Protein AF-A0A0L6VIG3-F1 (afdb_monomer)

Structure (mmCIF, N/CA/C/O backbone):
data_AF-A0A0L6VIG3-F1
#
_entry.id   AF-A0A0L6VIG3-F1
#
loop_
_atom_site.group_PDB
_atom_site.id
_atom_site.type_symbol
_atom_site.label_atom_id
_atom_site.label_alt_id
_atom_site.label_comp_id
_atom_site.label_asym_id
_atom_site.label_entity_id
_atom_site.label_seq_id
_atom_site.pdbx_PDB_ins_code
_atom_site.Cartn_x
_atom_site.Cartn_y
_atom_site.Cartn_z
_atom_site.occupancy
_atom_site.B_iso_or_equiv
_atom_site.auth_seq_id
_atom_site.auth_comp_id
_atom_site.auth_asym_id
_atom_site.auth_atom_id
_atom_site.pdbx_PDB_model_num
ATOM 1 N N . THR A 1 1 ? -32.583 4.023 42.516 1.00 41.62 1 THR A N 1
ATOM 2 C CA . THR A 1 1 ? -32.542 3.011 41.441 1.00 41.62 1 THR A CA 1
ATOM 3 C C . THR A 1 1 ? -31.813 3.624 40.261 1.00 41.62 1 THR A C 1
ATOM 5 O O . THR A 1 1 ? -32.355 4.536 39.656 1.00 41.62 1 THR A O 1
ATOM 8 N N . GLN A 1 2 ? -30.546 3.264 40.026 1.00 42.72 2 GLN A N 1
ATOM 9 C CA . GLN A 1 2 ? -29.786 3.780 38.877 1.00 42.72 2 GLN A CA 1
ATOM 10 C C . GLN A 1 2 ? -30.283 3.094 37.600 1.00 42.72 2 GLN A C 1
ATOM 12 O O . GLN A 1 2 ? -30.395 1.870 37.568 1.00 42.72 2 GLN A O 1
ATOM 17 N N . LEU A 1 3 ? -30.613 3.881 36.572 1.00 44.81 3 LEU A N 1
ATOM 18 C CA . LEU A 1 3 ? -30.935 3.361 35.244 1.00 44.81 3 LEU A CA 1
ATOM 19 C C . LEU A 1 3 ? -29.669 2.734 34.630 1.00 44.81 3 LEU A C 1
ATOM 21 O O . LEU A 1 3 ? -28.605 3.353 34.718 1.00 44.81 3 LEU A O 1
ATOM 25 N N . PRO A 1 4 ? -29.751 1.570 33.964 1.00 50.94 4 PRO A N 1
ATOM 26 C CA . PRO A 1 4 ? -28.624 1.060 33.205 1.00 50.94 4 PRO A CA 1
ATOM 27 C C . PRO A 1 4 ? -28.376 1.989 32.013 1.00 50.94 4 PRO A C 1
ATOM 29 O O . PRO A 1 4 ? -29.272 2.235 31.205 1.00 50.94 4 PRO A O 1
ATOM 32 N N . HIS A 1 5 ? -27.160 2.526 31.905 1.00 51.94 5 HIS A N 1
ATOM 33 C CA . HIS A 1 5 ? -26.710 3.229 30.708 1.00 51.94 5 HIS A CA 1
ATOM 34 C C . HIS A 1 5 ? -26.719 2.253 29.527 1.00 51.94 5 HIS A C 1
ATOM 36 O O . HIS A 1 5 ? -25.846 1.396 29.404 1.00 51.94 5 HIS A O 1
ATOM 42 N N . GLY A 1 6 ? -27.734 2.370 28.672 1.00 53.53 6 GLY A N 1
ATOM 43 C CA . GLY A 1 6 ? -27.828 1.628 27.422 1.00 53.53 6 GLY A CA 1
ATOM 44 C C . GLY A 1 6 ? -26.769 2.110 26.438 1.00 53.53 6 GLY A C 1
ATOM 45 O O . GLY A 1 6 ? -27.012 3.027 25.662 1.00 53.53 6 GLY A O 1
ATOM 46 N N . ALA A 1 7 ? -25.590 1.495 26.461 1.00 50.41 7 ALA A N 1
ATOM 47 C CA . ALA A 1 7 ? -24.583 1.667 25.423 1.00 50.41 7 ALA A CA 1
ATOM 48 C C . ALA A 1 7 ? -24.861 0.681 24.277 1.00 50.41 7 ALA A C 1
ATOM 50 O O . ALA A 1 7 ? -24.169 -0.319 24.125 1.00 50.41 7 ALA A O 1
ATOM 51 N N . ASN A 1 8 ? -25.891 0.951 23.473 1.00 55.91 8 ASN A N 1
ATOM 52 C CA . ASN A 1 8 ? -26.050 0.299 22.171 1.00 55.91 8 ASN A CA 1
ATOM 53 C C . ASN A 1 8 ? -25.380 1.170 21.105 1.0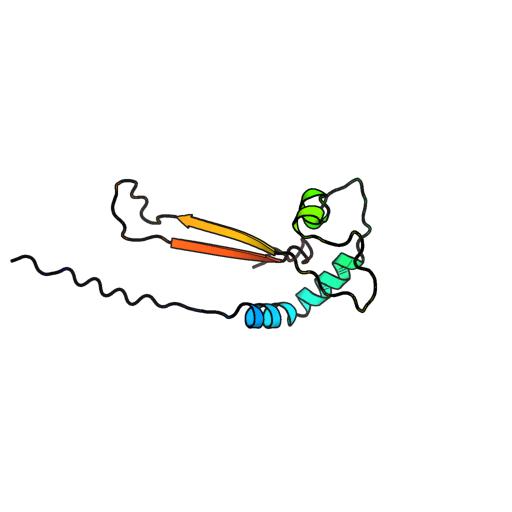0 55.91 8 ASN A C 1
ATOM 55 O O . ASN A 1 8 ? -26.043 1.868 20.342 1.00 55.91 8 ASN A O 1
ATOM 59 N N . SER A 1 9 ? -24.047 1.161 21.066 1.00 59.75 9 SER A N 1
ATOM 60 C CA . SER A 1 9 ? -23.323 1.665 19.900 1.00 59.75 9 SER A CA 1
ATOM 61 C C . SER A 1 9 ? -23.291 0.555 18.853 1.00 59.75 9 SER A C 1
ATOM 63 O O . SER A 1 9 ? -22.466 -0.355 18.933 1.00 59.75 9 SER A O 1
ATOM 65 N N . SER A 1 10 ? -24.200 0.601 17.881 1.00 62.50 10 SER A N 1
ATOM 66 C CA . SER A 1 10 ? -24.091 -0.218 16.676 1.00 62.50 10 SER A CA 1
ATOM 67 C C . SER A 1 10 ? -22.843 0.223 15.905 1.00 62.50 10 SER A C 1
ATOM 69 O O . SER A 1 10 ? -22.859 1.246 15.220 1.00 62.50 10 SER A O 1
ATOM 71 N N . SER A 1 11 ? -21.735 -0.497 16.059 1.00 62.84 11 SER A N 1
ATOM 72 C CA . SER A 1 11 ? -20.535 -0.269 15.256 1.00 62.84 11 SER A CA 1
ATOM 73 C C . SER A 1 11 ? -20.799 -0.737 13.825 1.00 62.84 11 SER A C 1
ATOM 75 O O . SER A 1 11 ? -21.097 -1.907 13.597 1.00 62.84 11 SER A O 1
ATOM 77 N N . ILE A 1 12 ? -20.709 0.180 12.861 1.00 69.56 12 ILE A N 1
ATOM 78 C CA . ILE A 1 12 ? -20.748 -0.149 11.434 1.00 69.56 12 ILE A CA 1
ATOM 79 C C . ILE A 1 12 ? -19.329 -0.539 11.034 1.00 69.56 12 ILE A C 1
ATOM 81 O O . ILE A 1 12 ? -18.419 0.287 11.086 1.00 69.56 12 ILE A O 1
ATOM 85 N N . PHE A 1 13 ? -19.139 -1.798 10.651 1.00 68.00 13 PHE A N 1
ATOM 86 C CA . PHE A 1 13 ? -17.882 -2.268 10.086 1.00 68.00 13 PHE A CA 1
ATOM 87 C C . PHE A 1 13 ? -17.997 -2.254 8.567 1.00 68.00 13 PHE A C 1
ATOM 89 O O . PHE A 1 13 ? -18.897 -2.871 8.001 1.00 68.00 13 PHE A O 1
ATOM 96 N N . PHE A 1 14 ? -17.086 -1.544 7.910 1.00 76.94 14 PHE A N 1
ATOM 97 C CA . PHE A 1 14 ? -16.888 -1.663 6.473 1.00 76.94 14 PHE A CA 1
ATOM 98 C C . PHE A 1 14 ? -15.727 -2.625 6.240 1.00 76.94 14 PHE A C 1
ATOM 100 O O . PHE A 1 14 ? -14.618 -2.382 6.716 1.00 76.94 14 PHE A O 1
ATOM 107 N N . GLN A 1 15 ? -15.991 -3.724 5.540 1.00 82.88 15 GLN A N 1
ATOM 108 C CA . GLN A 1 15 ? -14.969 -4.683 5.142 1.00 82.88 15 GLN A CA 1
ATOM 109 C C . GLN A 1 15 ? -14.763 -4.577 3.636 1.00 82.88 15 GLN A C 1
ATOM 111 O O . GLN A 1 15 ? -15.719 -4.597 2.863 1.00 82.88 15 GLN A O 1
ATOM 116 N N . GLN A 1 16 ? -13.503 -4.481 3.231 1.00 85.88 16 GLN A N 1
ATOM 117 C CA . GLN A 1 16 ? -13.096 -4.568 1.841 1.00 85.88 16 GLN A CA 1
ATOM 118 C C . GLN A 1 16 ? -12.094 -5.707 1.717 1.00 85.88 16 GLN A C 1
ATOM 120 O O . GLN A 1 16 ? -11.079 -5.721 2.411 1.00 85.88 16 GLN A O 1
ATOM 125 N N . GLU A 1 17 ? -12.389 -6.659 0.836 1.00 92.31 17 GLU A N 1
ATOM 126 C CA . GLU A 1 17 ? -11.459 -7.741 0.537 1.00 92.31 17 GLU A CA 1
ATOM 127 C C . GLU A 1 17 ? -10.201 -7.185 -0.121 1.00 92.31 17 GLU A C 1
ATOM 129 O O . GLU A 1 17 ? -10.269 -6.414 -1.083 1.00 92.31 17 GLU A O 1
ATOM 134 N N . PHE A 1 18 ? -9.044 -7.599 0.393 1.00 89.75 18 PHE A N 1
ATOM 135 C CA . PHE A 1 18 ? -7.757 -7.079 -0.055 1.00 89.75 18 PHE A CA 1
ATOM 136 C C . PHE A 1 18 ? -7.526 -7.323 -1.552 1.00 89.75 18 PHE A C 1
ATOM 138 O O . PHE A 1 18 ? -7.076 -6.423 -2.251 1.00 89.75 18 PHE A O 1
ATOM 145 N N . ASN A 1 19 ? -7.900 -8.499 -2.066 1.00 92.94 19 ASN A N 1
ATOM 146 C CA . ASN A 1 19 ? -7.737 -8.823 -3.486 1.00 92.94 19 ASN A CA 1
ATOM 147 C C . ASN A 1 19 ? -8.598 -7.923 -4.381 1.00 92.94 19 ASN A C 1
ATOM 149 O O . ASN A 1 19 ? -8.087 -7.370 -5.347 1.00 92.94 19 ASN A O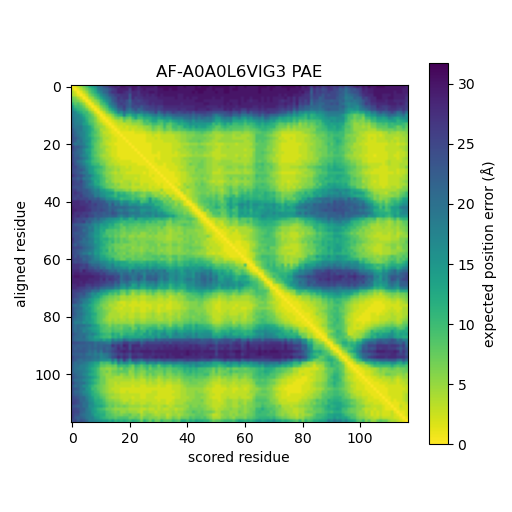 1
ATOM 153 N N . ASN A 1 20 ? -9.860 -7.686 -4.009 1.00 94.25 20 ASN A N 1
ATOM 154 C CA . ASN A 1 20 ? -10.743 -6.781 -4.752 1.00 94.25 20 ASN A CA 1
ATOM 155 C C . ASN A 1 20 ? -10.201 -5.344 -4.737 1.00 94.25 20 ASN A C 1
ATOM 157 O O . ASN A 1 20 ? -10.289 -4.628 -5.734 1.00 94.25 20 ASN A O 1
ATOM 161 N N . TRP A 1 21 ? -9.625 -4.914 -3.608 1.00 92.69 21 TRP A N 1
ATOM 162 C CA . TRP A 1 21 ? -8.960 -3.616 -3.515 1.00 92.69 21 TRP A CA 1
ATOM 163 C C . TRP A 1 21 ? -7.722 -3.539 -4.415 1.00 92.69 21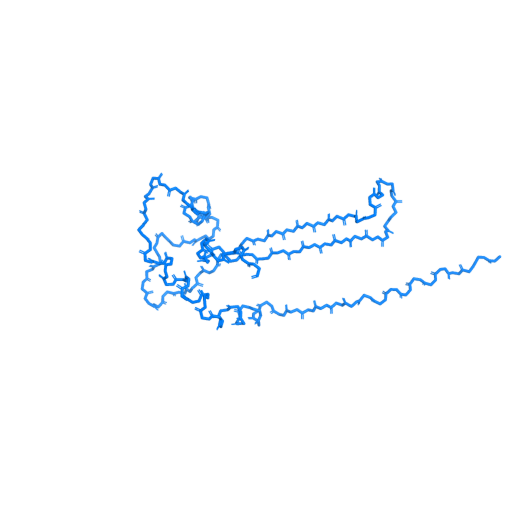 TRP A C 1
ATOM 165 O O . TRP A 1 21 ? -7.548 -2.539 -5.107 1.00 92.69 21 TRP A O 1
ATOM 175 N N . ILE A 1 22 ? -6.892 -4.588 -4.451 1.00 92.81 22 ILE A N 1
ATOM 176 C CA . ILE A 1 22 ? -5.720 -4.664 -5.334 1.00 92.81 22 ILE A CA 1
ATOM 177 C C . ILE A 1 22 ? -6.135 -4.631 -6.806 1.00 92.81 22 ILE A C 1
ATOM 179 O O . ILE A 1 22 ? -5.540 -3.879 -7.571 1.00 92.81 22 ILE A O 1
ATOM 183 N N . GLU A 1 23 ? -7.150 -5.393 -7.211 1.00 93.25 23 GLU A N 1
ATOM 184 C CA . GLU A 1 23 ? -7.653 -5.393 -8.592 1.00 93.25 23 GLU A CA 1
ATOM 185 C C . GLU A 1 23 ? -8.123 -4.001 -9.016 1.00 93.25 23 GLU A C 1
ATOM 187 O O . GLU A 1 23 ? -7.704 -3.483 -10.052 1.00 93.25 23 GLU A O 1
ATOM 192 N N . TRP A 1 24 ? -8.928 -3.351 -8.172 1.00 93.56 24 TRP A N 1
ATOM 193 C CA . TRP A 1 24 ? -9.350 -1.972 -8.392 1.00 93.56 24 TRP A CA 1
ATOM 194 C C . TRP A 1 24 ? -8.152 -1.015 -8.468 1.00 93.56 24 TRP A C 1
ATOM 196 O O . TRP A 1 24 ? -8.063 -0.214 -9.396 1.00 93.56 24 TRP A O 1
ATOM 206 N N . PHE A 1 25 ? -7.195 -1.127 -7.546 1.00 91.31 25 PHE A N 1
ATOM 207 C CA . PHE A 1 25 ? -5.996 -0.290 -7.513 1.00 91.31 25 PHE A CA 1
ATOM 208 C C . PHE A 1 25 ? -5.125 -0.457 -8.771 1.00 91.31 25 PHE A C 1
ATOM 210 O O . PHE A 1 25 ? -4.617 0.526 -9.311 1.00 91.31 25 PHE A O 1
ATOM 217 N N . LEU A 1 26 ? -4.964 -1.683 -9.263 1.00 91.06 26 LEU A N 1
ATOM 218 C CA . LEU A 1 26 ? -4.188 -1.971 -10.470 1.00 91.06 26 LEU A CA 1
ATOM 219 C C . LEU A 1 26 ? -4.929 -1.593 -11.757 1.00 91.06 26 LEU A C 1
ATOM 221 O O . LEU A 1 26 ? -4.283 -1.367 -12.773 1.00 91.06 26 LEU A O 1
ATOM 225 N N . SER A 1 27 ? -6.258 -1.458 -11.713 1.00 92.44 27 SER A N 1
ATOM 226 C CA . SER A 1 27 ? -7.061 -1.042 -12.871 1.00 92.44 27 SER A CA 1
ATOM 227 C C . SER A 1 27 ? -6.869 0.427 -13.277 1.00 92.44 27 SER A C 1
ATOM 229 O O . SER A 1 27 ? -7.331 0.841 -14.341 1.00 92.44 27 SER A O 1
ATOM 231 N N . PHE A 1 28 ? -6.196 1.241 -12.455 1.00 91.38 28 PHE A N 1
ATOM 232 C CA . PHE A 1 28 ? -5.981 2.651 -12.763 1.00 91.38 28 PHE A CA 1
ATOM 233 C C . PHE A 1 28 ? -4.873 2.846 -13.810 1.00 91.38 28 PHE A C 1
ATOM 235 O O . PHE A 1 28 ? -3.714 2.540 -13.521 1.00 91.38 28 PHE A O 1
ATOM 242 N N . PRO A 1 29 ? -5.146 3.518 -14.950 1.00 90.62 29 PRO A N 1
ATOM 243 C CA . PRO A 1 29 ? -4.132 3.758 -15.987 1.00 90.62 29 PRO A CA 1
ATOM 244 C C . PRO A 1 29 ? -2.887 4.493 -15.474 1.00 90.62 29 PRO A C 1
ATOM 246 O O . PRO A 1 29 ? -1.768 4.282 -15.928 1.00 90.62 29 PRO A O 1
ATOM 249 N N . LYS A 1 30 ? -3.072 5.366 -14.478 1.00 89.44 30 LYS A N 1
ATOM 250 C CA . LYS A 1 30 ? -1.984 6.115 -13.841 1.00 89.44 30 LYS A CA 1
ATOM 251 C C . LYS A 1 30 ? -1.056 5.223 -13.008 1.00 89.44 30 LYS A C 1
ATOM 253 O O . LYS A 1 30 ? 0.120 5.547 -12.870 1.00 89.44 30 LYS A O 1
ATOM 258 N N . VAL A 1 31 ? -1.583 4.145 -12.428 1.00 89.44 31 VAL A N 1
ATOM 259 C CA . VAL A 1 31 ? -0.801 3.168 -11.659 1.00 89.44 31 VAL A CA 1
ATOM 260 C C . VAL A 1 31 ? 0.065 2.350 -12.609 1.00 89.44 31 VAL A C 1
ATOM 262 O O . VAL A 1 31 ? 1.271 2.269 -12.400 1.00 89.44 31 VAL A O 1
ATOM 265 N N . GLU A 1 32 ? -0.519 1.856 -13.699 1.00 86.38 32 GLU A N 1
ATOM 266 C CA . GLU A 1 32 ? 0.205 1.133 -14.748 1.00 86.38 32 GLU A CA 1
ATOM 267 C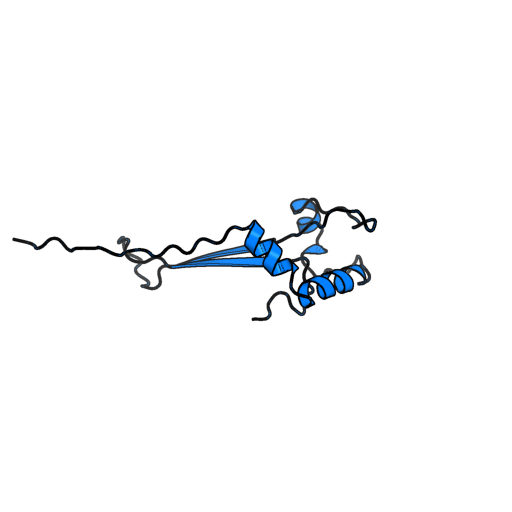 C . GLU A 1 32 ? 1.319 1.990 -15.371 1.00 86.38 32 GLU A C 1
ATOM 269 O O . GLU A 1 32 ? 2.489 1.609 -15.330 1.00 86.38 32 GLU A O 1
ATOM 274 N N . ALA A 1 33 ? 0.993 3.206 -15.827 1.00 87.06 33 ALA A N 1
ATOM 275 C CA . ALA A 1 33 ? 1.974 4.131 -16.401 1.00 87.06 33 ALA A CA 1
ATOM 276 C C . ALA A 1 33 ? 3.130 4.441 -15.434 1.00 87.06 33 ALA A C 1
ATOM 278 O O . ALA A 1 33 ? 4.278 4.609 -15.845 1.00 87.06 33 ALA A O 1
ATOM 279 N N . SER A 1 34 ? 2.839 4.488 -14.133 1.00 85.94 34 SER A N 1
ATOM 280 C CA . SER A 1 34 ? 3.853 4.713 -13.113 1.00 85.94 34 SER A CA 1
ATOM 281 C C . SER A 1 34 ? 4.820 3.541 -12.946 1.00 85.94 34 SER A C 1
ATOM 283 O O . SER A 1 34 ? 5.957 3.778 -12.530 1.00 85.94 34 SER A O 1
ATOM 285 N N . PHE A 1 35 ? 4.383 2.305 -13.185 1.00 82.81 35 PHE A N 1
ATOM 286 C CA . PHE A 1 35 ? 5.265 1.142 -13.122 1.00 82.81 35 PHE A CA 1
ATOM 287 C C . PHE A 1 35 ? 6.203 1.105 -14.327 1.00 82.81 35 PHE A C 1
ATOM 289 O O . PHE A 1 35 ? 7.403 0.885 -14.151 1.00 82.81 35 PHE A O 1
ATOM 296 N N . GLU A 1 36 ? 5.688 1.430 -15.512 1.00 80.31 36 GLU A N 1
ATOM 297 C CA . GLU A 1 36 ? 6.488 1.548 -16.733 1.00 80.31 36 GLU A CA 1
ATOM 298 C C . GLU A 1 36 ? 7.562 2.639 -16.598 1.00 80.31 36 GLU A C 1
ATOM 300 O O . GLU A 1 36 ? 8.747 2.380 -16.815 1.00 80.31 36 GLU A O 1
ATOM 305 N N . GLU A 1 37 ? 7.188 3.836 -16.132 1.00 77.00 37 GLU A N 1
ATOM 306 C CA . GLU A 1 37 ? 8.131 4.945 -15.918 1.00 77.00 37 GLU A CA 1
ATOM 307 C C . GLU A 1 37 ? 9.208 4.605 -14.872 1.00 77.00 37 GLU A C 1
ATOM 309 O O . GLU A 1 37 ? 10.392 4.889 -15.071 1.00 77.00 37 GLU A O 1
ATOM 314 N N . GLY A 1 38 ? 8.820 3.954 -13.770 1.00 70.19 38 GLY A N 1
ATOM 315 C CA . GLY A 1 38 ? 9.754 3.521 -12.728 1.00 70.19 38 GLY A CA 1
ATOM 316 C C . GLY A 1 38 ? 10.753 2.464 -13.210 1.00 70.19 38 GLY A C 1
ATOM 317 O O . GLY A 1 38 ? 11.893 2.448 -12.744 1.00 70.19 38 GLY A O 1
ATOM 318 N N . SER A 1 39 ? 10.359 1.613 -14.163 1.00 66.56 39 SER A N 1
ATOM 319 C CA . SER A 1 39 ? 11.243 0.604 -14.763 1.00 66.56 39 SER A CA 1
ATOM 320 C C . SER A 1 39 ? 12.317 1.215 -15.676 1.00 66.56 39 SER A C 1
ATOM 322 O O . SER A 1 39 ? 13.420 0.675 -15.788 1.00 66.56 39 SER A O 1
ATOM 324 N N . ALA A 1 40 ? 12.018 2.366 -16.287 1.00 64.19 40 ALA A N 1
ATOM 325 C CA . ALA A 1 40 ? 12.892 3.054 -17.233 1.00 64.19 40 ALA A CA 1
ATOM 326 C C . ALA A 1 40 ? 13.945 3.960 -16.563 1.00 64.19 40 ALA A C 1
ATOM 328 O O . ALA A 1 40 ? 14.868 4.432 -17.232 1.00 64.19 40 ALA A O 1
ATOM 329 N N . GLN A 1 41 ? 13.832 4.228 -15.256 1.00 63.41 41 GLN A N 1
ATOM 330 C CA . GLN A 1 41 ? 14.742 5.140 -14.561 1.00 63.41 41 GLN A CA 1
ATOM 331 C C . GLN A 1 41 ? 16.144 4.526 -14.366 1.00 63.41 41 GLN A C 1
ATOM 333 O O . GLN A 1 41 ? 16.269 3.426 -13.817 1.00 63.41 41 GLN A O 1
ATOM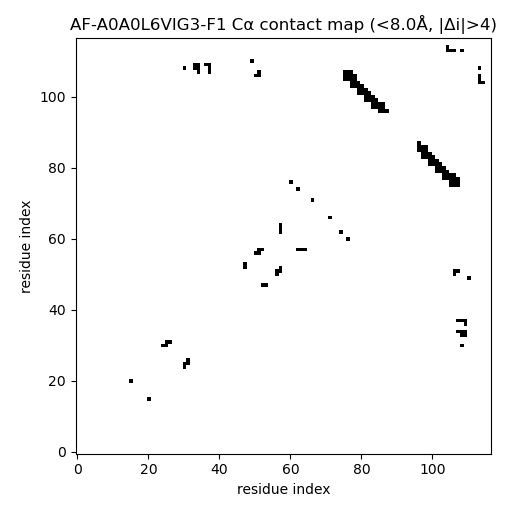 338 N N . PRO A 1 42 ? 17.228 5.235 -14.753 1.00 60.62 42 PRO A N 1
ATOM 339 C CA . PRO A 1 42 ? 18.588 4.755 -14.548 1.00 60.62 42 PRO A CA 1
ATOM 340 C C . PRO A 1 42 ? 18.879 4.568 -13.060 1.00 60.62 42 PRO A C 1
ATOM 342 O O . PRO A 1 42 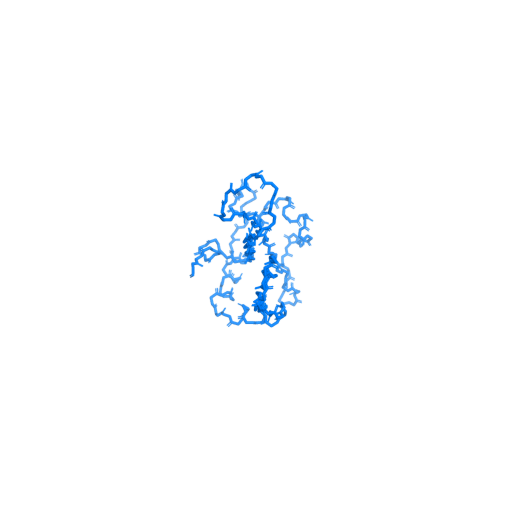? 18.770 5.501 -12.261 1.00 60.62 42 PRO A O 1
ATOM 345 N N . LEU A 1 43 ? 19.295 3.360 -12.680 1.00 63.22 43 LEU A N 1
ATOM 346 C CA . LEU A 1 43 ? 19.720 3.077 -11.317 1.00 63.22 43 LEU A CA 1
ATOM 347 C C . LEU A 1 43 ? 21.107 3.701 -11.098 1.00 63.22 43 LEU A C 1
ATOM 349 O O . LEU A 1 43 ? 22.119 3.068 -11.389 1.00 63.22 43 LEU A O 1
ATOM 353 N N . HIS A 1 44 ? 21.173 4.939 -10.605 1.00 65.06 44 HIS A N 1
ATOM 354 C CA . HIS A 1 44 ? 22.434 5.496 -10.113 1.00 65.06 44 HIS A CA 1
ATOM 355 C C . HIS A 1 44 ? 22.754 4.855 -8.753 1.00 65.06 44 HIS A C 1
ATOM 357 O O . HIS A 1 44 ? 22.022 5.093 -7.790 1.00 65.06 44 HIS A O 1
ATOM 363 N N . PRO A 1 45 ? 23.805 4.021 -8.648 1.00 64.56 45 PRO A N 1
ATOM 364 C CA . PRO A 1 45 ? 24.067 3.235 -7.441 1.00 64.56 45 PRO A CA 1
ATOM 365 C C . PRO A 1 45 ? 24.418 4.100 -6.223 1.00 64.56 45 PRO A C 1
ATOM 367 O O . PRO A 1 45 ? 24.193 3.665 -5.095 1.00 64.56 45 PRO A O 1
ATOM 370 N N . ASP A 1 46 ? 24.898 5.323 -6.451 1.00 70.69 46 ASP A N 1
ATOM 371 C CA . ASP A 1 46 ? 25.418 6.203 -5.402 1.00 70.69 46 ASP A CA 1
ATOM 372 C C . ASP A 1 46 ? 24.366 7.168 -4.830 1.00 70.69 46 ASP A C 1
ATOM 374 O O . ASP A 1 46 ? 24.611 7.811 -3.810 1.00 70.69 46 ASP A O 1
ATOM 378 N N . ILE A 1 47 ? 23.178 7.269 -5.447 1.00 71.69 47 ILE A N 1
ATOM 379 C CA . ILE A 1 47 ? 22.119 8.192 -5.014 1.00 71.69 47 ILE A CA 1
ATOM 380 C C . ILE A 1 47 ? 20.839 7.412 -4.705 1.00 71.69 47 ILE A C 1
ATOM 382 O O . ILE A 1 47 ? 20.126 6.932 -5.588 1.00 71.69 47 ILE A O 1
ATOM 386 N N . ILE A 1 48 ? 20.507 7.326 -3.417 1.00 72.81 48 ILE A N 1
ATOM 387 C CA . ILE A 1 48 ? 19.247 6.738 -2.954 1.00 72.81 48 ILE A CA 1
ATOM 388 C C . ILE A 1 48 ? 18.167 7.822 -2.986 1.00 72.81 48 ILE A C 1
ATOM 390 O O . ILE A 1 48 ? 18.069 8.643 -2.082 1.00 72.81 48 ILE A O 1
ATOM 394 N N . THR A 1 49 ? 17.336 7.807 -4.024 1.00 75.56 49 THR A N 1
ATOM 395 C CA . THR A 1 49 ? 16.197 8.731 -4.176 1.00 75.56 49 THR A CA 1
ATOM 396 C C . THR A 1 49 ? 14.869 8.148 -3.690 1.00 75.56 49 THR A C 1
ATOM 398 O O . THR A 1 49 ? 13.913 8.883 -3.472 1.00 75.56 49 THR A O 1
ATOM 401 N N . ASN A 1 50 ? 14.789 6.827 -3.506 1.00 77.69 50 ASN A N 1
ATOM 402 C CA . ASN A 1 50 ? 13.572 6.111 -3.128 1.00 77.69 50 ASN A CA 1
ATOM 403 C C . ASN A 1 50 ? 13.905 5.004 -2.117 1.00 77.69 50 ASN A C 1
ATOM 405 O O . ASN A 1 50 ? 14.941 4.346 -2.231 1.00 77.69 50 ASN A O 1
ATOM 409 N N . TYR A 1 51 ? 13.001 4.742 -1.168 1.00 80.81 51 TYR A N 1
ATOM 410 C CA . TYR A 1 51 ? 13.125 3.647 -0.200 1.00 80.81 51 TYR A CA 1
ATOM 411 C C . TYR A 1 51 ? 13.416 2.304 -0.878 1.00 80.81 51 TYR A C 1
ATOM 413 O O . TYR A 1 51 ? 14.294 1.574 -0.419 1.00 80.81 51 TYR A O 1
ATOM 421 N N . LEU A 1 52 ? 12.773 2.022 -2.020 1.00 79.00 52 LEU A N 1
ATOM 422 C CA . LEU A 1 52 ? 13.004 0.797 -2.796 1.00 79.00 52 LEU A CA 1
ATOM 423 C C . LEU A 1 52 ? 14.442 0.642 -3.309 1.00 79.00 52 LEU A C 1
ATOM 425 O O . LEU A 1 52 ? 14.874 -0.476 -3.583 1.00 79.00 52 LEU A O 1
ATOM 429 N N . HIS A 1 53 ? 15.209 1.728 -3.438 1.00 77.94 53 HIS A N 1
ATOM 430 C CA . HIS A 1 53 ? 16.608 1.647 -3.865 1.00 77.94 53 HIS A CA 1
ATOM 431 C C . HIS A 1 53 ? 17.523 1.205 -2.722 1.00 77.94 53 HIS A C 1
ATOM 433 O O . HIS A 1 53 ? 18.582 0.626 -2.990 1.00 77.94 53 HIS A O 1
ATOM 439 N N . SER A 1 54 ? 17.101 1.422 -1.470 1.00 79.81 54 SER A N 1
ATOM 440 C CA . SER A 1 54 ? 17.885 1.078 -0.289 1.00 79.81 54 SER A CA 1
ATOM 441 C C . SER A 1 54 ? 18.123 -0.430 -0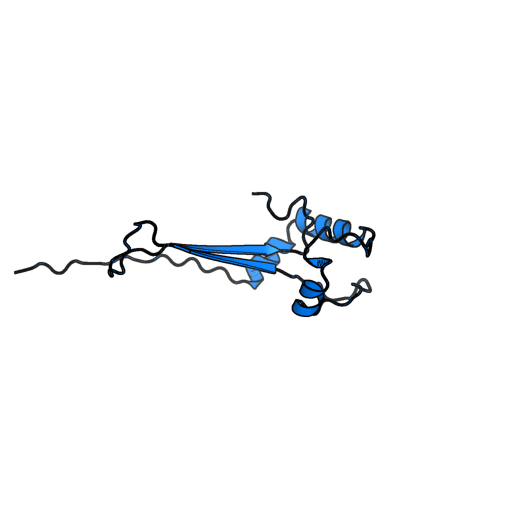.187 1.00 79.81 54 SER A C 1
ATOM 443 O O . SER A 1 54 ? 17.258 -1.261 -0.480 1.00 79.81 54 SER A O 1
ATOM 445 N N . HIS A 1 55 ? 19.319 -0.793 0.273 1.00 78.50 55 HIS A N 1
ATOM 446 C CA . HIS A 1 55 ? 19.686 -2.192 0.474 1.00 78.50 55 HIS A CA 1
ATOM 447 C C . HIS A 1 55 ? 18.780 -2.879 1.510 1.00 78.50 55 HIS A C 1
ATOM 449 O O . HIS A 1 55 ? 18.409 -4.040 1.343 1.00 78.50 55 HIS A O 1
ATOM 455 N N . ALA A 1 56 ? 18.383 -2.149 2.558 1.00 82.56 56 ALA A N 1
ATOM 456 C CA . ALA A 1 56 ? 17.486 -2.651 3.591 1.00 82.56 56 ALA A CA 1
ATOM 457 C C . ALA A 1 56 ? 16.113 -3.030 3.017 1.00 82.56 56 ALA A C 1
ATOM 459 O O . ALA A 1 56 ? 15.668 -4.157 3.224 1.00 82.56 56 ALA A O 1
ATOM 460 N N . CYS A 1 57 ? 15.475 -2.148 2.237 1.00 78.62 57 CYS A N 1
ATOM 461 C CA . CYS A 1 57 ? 14.170 -2.447 1.643 1.00 78.62 57 CYS A CA 1
ATOM 462 C C . CYS A 1 57 ? 14.235 -3.610 0.653 1.00 78.62 57 CYS A C 1
ATOM 464 O O . CYS A 1 57 ? 13.368 -4.476 0.700 1.00 78.62 57 CYS A O 1
ATOM 466 N N . LYS A 1 58 ? 15.273 -3.686 -0.192 1.00 78.00 58 LYS A N 1
ATOM 467 C CA . LYS A 1 58 ? 15.452 -4.821 -1.118 1.00 78.00 58 LYS A CA 1
ATOM 468 C C . LYS A 1 58 ? 15.563 -6.151 -0.374 1.00 78.00 58 LYS A C 1
ATOM 470 O O . LYS A 1 58 ? 14.948 -7.130 -0.785 1.00 78.00 58 LYS A O 1
ATOM 475 N N . LYS A 1 59 ? 16.302 -6.167 0.741 1.00 82.62 59 LYS A N 1
ATOM 476 C CA . LYS A 1 59 ? 16.453 -7.351 1.593 1.00 82.62 59 LYS A CA 1
ATOM 477 C C . LYS A 1 59 ? 15.139 -7.739 2.279 1.00 82.62 59 LYS A C 1
ATOM 479 O O . LYS A 1 59 ? 14.801 -8.914 2.279 1.00 82.62 59 LYS A O 1
ATOM 484 N N . ILE A 1 60 ? 14.412 -6.772 2.846 1.00 80.06 60 ILE A N 1
ATOM 485 C CA . ILE A 1 60 ? 13.137 -7.012 3.547 1.00 80.06 60 ILE A CA 1
ATOM 486 C C . ILE A 1 60 ? 12.061 -7.503 2.577 1.00 80.06 60 ILE A C 1
ATOM 488 O O . ILE A 1 60 ? 11.350 -8.453 2.879 1.00 80.06 60 ILE A O 1
ATOM 492 N N . ALA A 1 61 ? 11.957 -6.875 1.407 1.00 75.44 61 ALA A N 1
ATOM 493 C CA . ALA A 1 61 ? 10.932 -7.193 0.422 1.00 75.44 61 ALA A CA 1
ATOM 494 C C . ALA A 1 61 ? 11.267 -8.424 -0.440 1.00 75.44 61 ALA A C 1
ATOM 496 O O . ALA A 1 61 ? 10.485 -8.774 -1.317 1.00 75.44 61 ALA A O 1
ATOM 497 N N . GLY A 1 62 ? 12.439 -9.047 -0.249 1.00 72.25 62 GLY A N 1
ATOM 498 C CA . GLY A 1 62 ? 12.895 -10.161 -1.085 1.00 72.25 62 GLY A CA 1
ATOM 499 C C . GLY A 1 62 ? 12.979 -9.807 -2.573 1.00 72.25 62 GLY A C 1
ATOM 500 O O . GLY A 1 62 ? 12.887 -10.692 -3.421 1.00 72.25 62 GLY A O 1
ATOM 501 N N . LEU A 1 63 ? 13.114 -8.516 -2.905 1.00 69.19 63 LEU A N 1
ATOM 502 C CA . LEU A 1 63 ? 13.041 -8.061 -4.288 1.00 69.19 63 LEU A CA 1
ATOM 503 C C . LEU A 1 63 ? 14.277 -8.539 -5.060 1.00 69.19 63 LEU A C 1
ATOM 505 O O . LEU A 1 63 ? 15.409 -8.298 -4.617 1.00 69.19 63 LEU A O 1
ATOM 509 N N . PRO A 1 64 ? 14.098 -9.165 -6.237 1.00 62.31 64 PRO A N 1
ATOM 510 C CA . PRO A 1 64 ? 15.224 -9.541 -7.071 1.00 62.31 64 PRO A CA 1
ATOM 511 C C . PRO A 1 64 ? 15.996 -8.286 -7.495 1.00 62.31 64 PRO A C 1
ATOM 513 O O . PRO A 1 64 ? 15.428 -7.222 -7.743 1.00 62.31 64 PRO A O 1
ATOM 516 N N . ARG A 1 65 ? 17.325 -8.407 -7.604 1.00 55.19 65 ARG A N 1
ATOM 517 C CA . ARG A 1 65 ? 18.227 -7.287 -7.944 1.00 55.19 65 ARG A CA 1
ATOM 518 C C . ARG A 1 65 ? 17.939 -6.682 -9.331 1.00 55.19 65 ARG A C 1
ATOM 520 O O . ARG A 1 65 ? 18.407 -5.584 -9.616 1.00 55.19 65 ARG A O 1
ATOM 527 N N . ARG A 1 66 ? 17.177 -7.397 -10.167 1.00 56.38 66 ARG A N 1
ATOM 528 C CA . ARG A 1 66 ? 16.590 -6.963 -11.439 1.00 56.38 66 ARG A CA 1
ATOM 529 C C . ARG A 1 66 ? 15.177 -7.540 -11.552 1.00 56.38 66 ARG A C 1
ATOM 531 O O . ARG A 1 66 ? 15.018 -8.748 -11.391 1.00 56.38 66 ARG A O 1
ATOM 538 N N . GLN A 1 67 ? 14.182 -6.715 -11.879 1.00 55.31 67 GLN A N 1
ATOM 539 C CA . GLN A 1 67 ? 12.981 -7.218 -12.551 1.00 55.31 67 GLN A CA 1
ATOM 540 C C . GLN A 1 67 ? 13.422 -7.622 -13.959 1.00 55.31 67 GLN A C 1
ATOM 542 O O . GLN A 1 67 ? 13.877 -6.788 -14.737 1.00 55.31 67 GLN A O 1
ATOM 547 N N . GLY A 1 68 ? 13.444 -8.924 -14.227 1.00 54.16 68 GLY A N 1
ATOM 548 C CA . GLY A 1 68 ? 13.944 -9.481 -15.476 1.00 54.16 68 GLY A CA 1
ATOM 549 C C . GLY A 1 68 ? 12.848 -10.240 -16.209 1.00 54.16 68 GLY A C 1
ATOM 550 O O . GLY A 1 68 ? 12.320 -11.209 -15.674 1.00 54.16 68 GLY A O 1
ATOM 551 N N . SER A 1 69 ? 12.610 -9.841 -17.459 1.00 54.41 69 SER A N 1
ATOM 552 C CA . SER A 1 69 ? 11.673 -10.409 -18.443 1.00 54.41 69 SER A CA 1
ATOM 553 C C . SER A 1 69 ? 10.191 -10.060 -18.262 1.00 54.41 69 SER A C 1
ATOM 555 O O . SER A 1 69 ? 9.685 -9.975 -17.147 1.00 54.41 69 SER A O 1
ATOM 557 N N . ASN A 1 70 ? 9.495 -9.950 -19.399 1.00 58.84 70 ASN A N 1
ATOM 558 C CA . ASN A 1 70 ? 8.064 -9.641 -19.525 1.00 58.84 70 ASN A CA 1
ATOM 559 C C . ASN A 1 70 ? 7.130 -10.665 -18.842 1.00 58.84 70 ASN A C 1
ATOM 561 O O . ASN A 1 70 ? 5.933 -10.425 -18.761 1.00 58.84 70 ASN A O 1
ATOM 565 N N . ASN A 1 71 ? 7.666 -11.787 -18.346 1.00 63.62 71 ASN A N 1
ATOM 566 C CA . ASN A 1 71 ? 6.905 -12.858 -17.696 1.00 63.62 71 ASN A CA 1
ATOM 567 C C . ASN A 1 71 ? 7.206 -12.982 -16.192 1.00 63.62 71 ASN A C 1
ATOM 569 O O . ASN A 1 71 ? 6.779 -13.947 -15.556 1.00 63.62 71 ASN A O 1
ATOM 573 N N . ALA A 1 72 ? 7.978 -12.059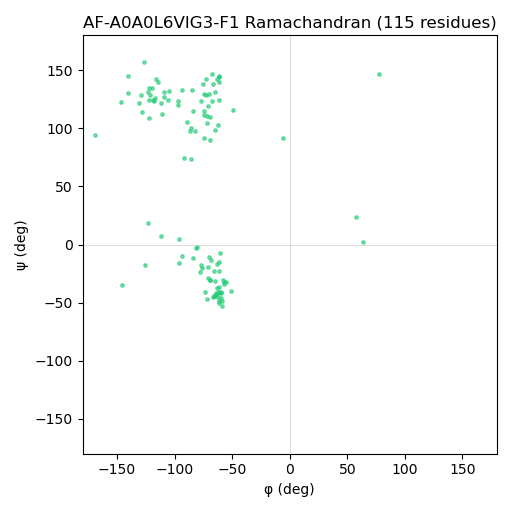 -15.610 1.00 67.62 72 ALA A N 1
ATOM 574 C CA . ALA A 1 72 ? 8.222 -12.074 -14.173 1.00 67.62 72 ALA A CA 1
ATOM 575 C C . ALA A 1 72 ? 6.967 -11.634 -13.397 1.00 67.62 72 ALA A C 1
ATOM 577 O O . ALA A 1 72 ? 6.277 -10.707 -13.824 1.00 67.62 72 ALA A O 1
ATOM 578 N N . PRO A 1 73 ? 6.681 -12.247 -12.235 1.00 73.75 73 PRO A N 1
ATOM 579 C CA . PRO A 1 73 ? 5.577 -11.811 -11.391 1.00 73.75 73 PRO A CA 1
ATOM 580 C C . PRO A 1 73 ? 5.792 -10.367 -10.913 1.00 73.75 73 PRO A C 1
ATOM 582 O O . PRO A 1 73 ? 6.904 -9.975 -10.534 1.00 73.75 73 PRO A O 1
ATOM 585 N N . LEU A 1 74 ? 4.712 -9.582 -10.899 1.00 79.12 74 LEU A N 1
ATOM 586 C CA . LEU A 1 74 ? 4.720 -8.220 -10.374 1.00 79.12 74 LEU A CA 1
ATOM 587 C C . LEU A 1 74 ? 4.834 -8.253 -8.844 1.00 79.12 74 LEU A C 1
ATOM 589 O O . LEU A 1 74 ? 3.875 -8.539 -8.133 1.00 79.12 74 LEU A O 1
ATOM 593 N N . ASN A 1 75 ? 6.024 -7.943 -8.333 1.00 82.69 75 ASN A N 1
ATOM 594 C CA . ASN A 1 75 ? 6.282 -7.877 -6.895 1.00 82.69 75 ASN A CA 1
ATOM 595 C C . ASN A 1 75 ? 5.937 -6.484 -6.351 1.00 82.69 75 ASN A C 1
ATOM 597 O O . ASN A 1 75 ? 6.738 -5.547 -6.458 1.00 82.69 75 ASN A O 1
ATOM 601 N N . LEU A 1 76 ? 4.742 -6.354 -5.773 1.00 86.81 76 LEU A N 1
ATOM 602 C CA . LEU A 1 76 ? 4.288 -5.130 -5.118 1.00 86.81 76 LEU A CA 1
ATOM 603 C C . LEU A 1 76 ? 4.779 -5.067 -3.668 1.00 86.81 76 LEU A C 1
ATOM 605 O O . LEU A 1 76 ? 4.641 -6.013 -2.897 1.00 86.81 76 LEU A O 1
ATOM 609 N N . VAL A 1 77 ? 5.319 -3.917 -3.290 1.00 87.69 77 VAL A N 1
ATOM 610 C CA . VAL A 1 77 ? 5.790 -3.593 -1.948 1.00 87.69 77 VAL A CA 1
ATOM 611 C C . VAL A 1 77 ? 4.960 -2.437 -1.426 1.00 87.69 77 VAL A C 1
ATOM 613 O O . VAL A 1 77 ? 4.889 -1.374 -2.044 1.00 87.69 77 VAL A O 1
ATOM 616 N N . PHE A 1 78 ? 4.366 -2.628 -0.255 1.00 90.00 78 PHE A N 1
ATOM 617 C CA . PHE A 1 78 ? 3.579 -1.604 0.413 1.00 90.00 78 PHE A CA 1
ATOM 618 C C . PHE A 1 78 ? 4.224 -1.205 1.737 1.00 90.00 78 PHE A C 1
ATOM 620 O O . PHE A 1 78 ? 4.741 -2.051 2.466 1.00 90.00 78 PHE A O 1
ATOM 627 N N . SER A 1 79 ? 4.165 0.084 2.067 1.00 89.69 79 SER A N 1
ATOM 628 C CA . SER A 1 79 ? 4.351 0.543 3.442 1.00 89.69 79 SER A CA 1
ATOM 629 C C . SER A 1 79 ? 2.992 0.669 4.114 1.00 89.69 79 SER A C 1
ATOM 631 O O . SER A 1 79 ? 2.081 1.274 3.545 1.00 89.69 79 SER A O 1
ATOM 633 N N . MET A 1 80 ? 2.879 0.136 5.327 1.00 91.38 80 MET A N 1
ATOM 634 C CA . MET A 1 80 ? 1.693 0.266 6.163 1.00 91.38 80 MET A CA 1
ATOM 635 C C . MET A 1 80 ? 1.979 1.249 7.295 1.00 91.38 80 MET A C 1
ATOM 637 O O . MET A 1 80 ? 2.936 1.073 8.050 1.00 91.38 80 MET A O 1
ATOM 641 N N . PHE A 1 81 ? 1.152 2.279 7.402 1.00 90.25 81 PHE A N 1
ATOM 642 C CA . PHE A 1 81 ? 1.133 3.211 8.520 1.00 90.25 81 PHE A CA 1
ATOM 643 C C . PHE A 1 81 ? -0.084 2.903 9.388 1.00 90.25 81 PHE A C 1
ATOM 645 O O . PHE A 1 81 ? -1.183 2.747 8.861 1.00 90.25 81 PHE A O 1
ATOM 652 N N . VAL A 1 82 ? 0.118 2.812 10.701 1.00 90.69 82 VAL A N 1
ATOM 653 C CA . VAL A 1 82 ? -0.942 2.573 11.684 1.00 90.69 82 VAL A CA 1
ATOM 654 C C . VAL A 1 82 ? -0.785 3.606 12.788 1.00 90.69 82 VAL A C 1
ATOM 656 O O . VAL A 1 82 ? 0.266 3.660 13.426 1.00 90.69 82 VAL A O 1
ATOM 659 N N . ASP A 1 83 ? -1.825 4.399 13.014 1.00 87.00 83 ASP A N 1
ATOM 660 C CA . ASP A 1 83 ? -1.900 5.339 14.129 1.00 87.00 83 ASP A CA 1
ATOM 661 C C . ASP A 1 83 ? -3.214 5.135 14.873 1.00 87.00 83 ASP A C 1
ATOM 663 O O . ASP A 1 83 ? -4.287 5.102 14.274 1.00 87.00 83 ASP A O 1
ATOM 667 N N . CYS A 1 84 ? -3.119 4.974 16.185 1.00 84.19 84 CYS A N 1
ATOM 668 C CA . CYS A 1 84 ? -4.254 4.802 17.071 1.00 84.19 84 CYS A CA 1
ATOM 669 C C . CYS A 1 84 ? -4.119 5.821 18.191 1.00 84.19 84 CYS A C 1
ATOM 671 O O . CYS A 1 84 ? -3.223 5.710 19.031 1.00 84.19 84 CYS A O 1
ATOM 673 N N . PHE A 1 85 ? -5.039 6.779 18.249 1.00 78.44 85 PHE A N 1
ATOM 674 C CA . PHE A 1 85 ? -5.044 7.796 19.290 1.00 78.44 85 PHE A CA 1
ATOM 675 C C . PHE A 1 85 ? -6.399 7.872 19.993 1.00 78.44 85 PHE A C 1
ATOM 677 O O . PHE A 1 85 ? -7.444 7.462 19.481 1.00 78.44 85 PHE A O 1
ATOM 684 N N . ASN A 1 86 ? -6.377 8.384 21.222 1.00 77.56 86 ASN A N 1
ATOM 685 C CA . ASN A 1 86 ? -7.587 8.726 21.954 1.00 77.56 86 ASN A CA 1
ATOM 686 C C . ASN A 1 86 ? -7.951 10.179 21.606 1.00 77.56 86 ASN A C 1
ATOM 688 O O . ASN A 1 86 ? -7.286 11.087 22.116 1.00 77.56 86 ASN A O 1
ATOM 692 N N . PRO A 1 87 ? -8.977 10.430 20.771 1.00 70.19 87 PRO A N 1
ATOM 693 C CA . PRO A 1 87 ? -9.332 11.788 20.358 1.00 70.19 87 PRO A CA 1
ATOM 694 C C . PRO A 1 87 ? -9.783 12.671 21.530 1.00 70.19 87 PRO A C 1
ATOM 696 O O . PRO A 1 87 ? -9.792 13.891 21.404 1.00 70.19 87 PRO A O 1
ATOM 699 N N . LEU A 1 88 ? -10.134 12.076 22.677 1.00 72.62 88 LEU A N 1
ATOM 700 C CA . LEU A 1 88 ? -10.616 12.787 23.861 1.00 72.62 88 LEU A CA 1
ATOM 701 C C . LEU A 1 88 ? -9.516 13.068 24.896 1.00 72.62 88 LEU A C 1
ATOM 703 O O . LEU A 1 88 ? -9.819 13.563 25.977 1.00 72.62 88 LEU A O 1
ATOM 707 N N . GLY A 1 89 ? -8.248 12.742 24.612 1.00 62.97 89 GLY A N 1
ATOM 708 C CA . GLY A 1 89 ? -7.093 13.175 25.416 1.00 62.97 89 GLY A CA 1
ATOM 709 C C . GLY A 1 89 ? -7.022 12.665 26.866 1.00 62.97 89 GLY A C 1
ATOM 710 O O . GLY A 1 89 ? -6.082 13.010 27.585 1.00 62.97 89 GLY A O 1
ATOM 711 N N . ASN A 1 90 ? -7.965 11.833 27.319 1.00 58.69 90 ASN A N 1
ATOM 712 C CA . ASN A 1 90 ? -8.004 11.369 28.704 1.00 58.69 90 ASN A CA 1
ATOM 713 C C . ASN A 1 90 ? -6.879 10.360 28.986 1.00 58.69 90 ASN A C 1
ATOM 715 O O . ASN A 1 90 ? -6.902 9.221 28.520 1.00 58.69 90 ASN A O 1
ATOM 719 N N . LYS A 1 91 ? -5.901 10.798 29.792 1.00 59.78 91 LYS A N 1
ATOM 720 C CA . LYS A 1 91 ? -4.784 9.992 30.323 1.00 59.78 91 LYS A CA 1
ATOM 721 C C . LYS A 1 91 ? -5.151 9.144 31.551 1.00 59.78 91 LYS A C 1
ATOM 723 O O . LYS A 1 91 ? -4.304 8.403 32.040 1.00 59.78 91 LYS A O 1
ATOM 728 N N . LEU A 1 92 ? -6.381 9.233 32.060 1.00 55.34 92 LEU A N 1
ATOM 729 C CA . LEU A 1 92 ? -6.822 8.487 33.240 1.00 55.34 92 LEU A CA 1
ATOM 730 C C . LEU A 1 92 ? -7.852 7.427 32.842 1.00 55.34 92 LEU A C 1
ATOM 732 O O . LEU A 1 92 ? -8.943 7.744 32.382 1.00 55.34 92 LEU A O 1
ATOM 736 N N . ALA A 1 93 ? -7.417 6.173 32.980 1.00 53.09 93 ALA A N 1
ATOM 737 C CA . ALA A 1 93 ? -8.141 4.907 32.885 1.00 53.09 93 ALA A CA 1
ATOM 738 C C . ALA A 1 93 ? -9.671 5.006 32.708 1.00 53.09 93 ALA A C 1
ATOM 740 O O . ALA A 1 93 ? -10.434 4.993 33.668 1.00 53.09 93 ALA A O 1
ATOM 741 N N . GLY A 1 94 ? -10.117 5.017 31.454 1.00 52.59 94 GLY A N 1
ATOM 742 C CA . GLY A 1 94 ? -11.522 4.863 31.099 1.00 52.59 94 GLY A CA 1
ATOM 743 C C . GLY A 1 94 ? -11.656 4.664 29.598 1.00 52.59 94 GLY A C 1
ATOM 744 O O . GLY A 1 94 ? -11.674 5.630 28.843 1.00 52.59 94 GLY A O 1
ATOM 745 N N . LYS A 1 95 ? -11.697 3.402 29.150 1.00 60.50 95 LYS A N 1
ATOM 746 C CA . LYS A 1 95 ? -12.079 3.039 27.777 1.00 60.50 95 LYS A CA 1
ATOM 747 C C . LYS A 1 95 ? -13.386 3.754 27.439 1.00 60.50 95 LYS A C 1
ATOM 749 O O . LYS A 1 95 ? -14.405 3.425 28.038 1.00 60.50 95 LYS A O 1
ATOM 754 N N . GLN A 1 96 ? -13.388 4.657 26.463 1.00 64.25 96 GLN A N 1
ATOM 755 C CA . GLN A 1 96 ? -14.663 5.030 25.853 1.00 64.25 96 GLN A CA 1
ATOM 756 C C . GLN A 1 96 ? -14.577 5.351 24.365 1.00 64.25 96 GLN A C 1
ATOM 758 O O . GLN A 1 96 ? -15.488 4.968 23.643 1.00 64.25 96 GLN A O 1
ATOM 763 N N . VAL A 1 97 ? -13.485 5.944 23.866 1.00 65.50 97 VAL A N 1
ATOM 764 C CA . VAL A 1 97 ? -13.323 6.198 22.425 1.00 65.50 97 VAL A CA 1
ATOM 765 C C . VAL A 1 97 ? -11.852 6.075 22.025 1.00 65.50 97 VAL A C 1
ATOM 767 O O . VAL A 1 97 ? -10.998 6.777 22.558 1.00 65.50 97 VAL A O 1
ATOM 770 N N . SER A 1 98 ? -11.552 5.187 21.081 1.00 71.12 98 SER A N 1
ATOM 771 C CA . SER A 1 98 ? -10.260 5.115 20.389 1.00 71.12 98 SER A CA 1
ATOM 772 C C . SER A 1 98 ? -10.511 5.240 18.895 1.00 71.12 98 SER A C 1
ATOM 774 O O . SER A 1 98 ? -11.375 4.534 18.373 1.00 71.12 98 SER A O 1
ATOM 776 N N . LEU A 1 99 ? -9.761 6.107 18.219 1.00 80.50 99 LEU A N 1
ATOM 777 C CA . LEU A 1 99 ? -9.784 6.219 16.767 1.00 80.50 99 LEU A CA 1
ATOM 778 C C . LEU A 1 99 ? -8.471 5.6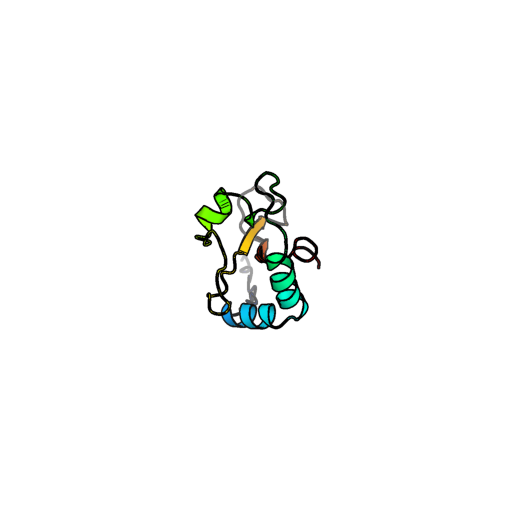66 16.219 1.00 80.50 99 LEU A C 1
ATOM 780 O O . LEU A 1 99 ? -7.395 6.059 16.666 1.00 80.50 99 LEU A O 1
ATOM 784 N N . GLY A 1 100 ? -8.580 4.737 15.276 1.00 83.38 100 GLY A N 1
ATOM 785 C CA . GLY A 1 100 ? -7.450 4.187 14.544 1.00 83.38 100 GLY A CA 1
ATOM 786 C C . GLY A 1 100 ? -7.536 4.571 13.076 1.00 83.38 100 GLY A C 1
ATOM 787 O O . GLY A 1 100 ? -8.619 4.537 12.492 1.00 83.38 100 GLY A O 1
ATOM 788 N N . PHE A 1 101 ? -6.401 4.909 12.482 1.00 84.81 101 PHE A N 1
ATOM 789 C CA . PHE A 1 101 ? -6.243 5.071 11.049 1.00 84.81 101 PHE A CA 1
ATOM 790 C C . PHE A 1 101 ? -5.143 4.138 10.553 1.00 84.81 101 PHE A C 1
ATOM 792 O O . PHE A 1 101 ? -4.069 4.035 11.148 1.00 84.81 101 PHE A O 1
ATOM 799 N N . MET A 1 102 ? -5.424 3.461 9.444 1.00 89.19 102 MET A N 1
ATOM 800 C CA . MET A 1 102 ? -4.451 2.655 8.723 1.00 89.19 102 MET A CA 1
ATOM 801 C C . MET A 1 102 ? -4.343 3.189 7.299 1.00 89.19 102 MET A C 1
ATOM 803 O O . MET A 1 102 ? -5.357 3.336 6.620 1.00 89.19 102 MET A O 1
ATOM 807 N N . ALA A 1 103 ? -3.120 3.455 6.847 1.00 89.00 103 ALA A N 1
ATOM 808 C CA . ALA A 1 103 ? -2.832 3.818 5.465 1.00 89.00 103 ALA A CA 1
ATOM 809 C C . ALA A 1 103 ? -1.892 2.801 4.835 1.00 89.00 103 ALA A C 1
ATOM 811 O O . ALA A 1 103 ? -0.866 2.434 5.410 1.00 89.00 103 ALA A O 1
ATOM 812 N N . LEU A 1 104 ? -2.233 2.392 3.617 1.00 90.94 104 LEU A N 1
ATOM 813 C CA . LEU A 1 104 ? -1.414 1.524 2.793 1.00 90.94 104 LEU A CA 1
ATOM 814 C C . LEU A 1 104 ? -0.909 2.320 1.588 1.00 90.94 104 LEU A C 1
ATOM 816 O O . LEU A 1 104 ? -1.697 2.846 0.806 1.00 90.94 104 LEU A O 1
ATOM 820 N N . THR A 1 105 ? 0.409 2.410 1.431 1.00 91.06 105 THR A N 1
ATOM 821 C CA . THR A 1 105 ? 1.037 3.126 0.315 1.00 91.06 105 THR A CA 1
ATOM 822 C C . THR A 1 105 ? 1.847 2.159 -0.532 1.00 91.06 105 THR A C 1
ATOM 824 O O . THR A 1 105 ? 2.767 1.513 -0.031 1.00 91.06 105 THR A O 1
ATOM 827 N N . CYS A 1 106 ? 1.547 2.083 -1.830 1.00 91.19 106 CYS A N 1
ATOM 828 C CA . CYS A 1 106 ? 2.327 1.284 -2.772 1.00 91.19 106 CYS A CA 1
ATOM 829 C C . CYS A 1 106 ? 3.664 1.975 -3.079 1.00 91.19 106 CYS A C 1
ATOM 831 O O . CYS A 1 106 ? 3.704 3.057 -3.671 1.00 91.19 106 CYS A O 1
ATOM 833 N N . LEU A 1 107 ? 4.775 1.354 -2.682 1.00 88.06 107 LEU A N 1
ATOM 834 C CA . LEU A 1 107 ? 6.118 1.901 -2.877 1.00 88.06 107 LEU A CA 1
ATOM 835 C C . LEU A 1 107 ? 6.621 1.735 -4.315 1.00 88.06 107 LEU A C 1
ATOM 837 O O . LEU A 1 107 ? 7.554 2.432 -4.707 1.00 88.06 107 LEU A O 1
ATOM 841 N N . ASN A 1 108 ? 6.007 0.852 -5.104 1.00 87.31 108 ASN A N 1
ATOM 842 C CA . ASN A 1 108 ? 6.319 0.683 -6.525 1.00 87.31 108 ASN A CA 1
ATOM 843 C C . ASN A 1 108 ? 5.847 1.870 -7.368 1.00 87.31 108 ASN A C 1
ATOM 845 O O . ASN A 1 108 ? 6.356 2.067 -8.466 1.00 87.31 108 ASN A O 1
ATOM 849 N N . LEU A 1 109 ? 4.911 2.676 -6.858 1.00 88.56 109 LEU A N 1
ATOM 850 C CA . LEU A 1 109 ? 4.511 3.905 -7.527 1.00 88.56 109 LEU A CA 1
ATOM 851 C C . LEU A 1 109 ? 5.649 4.924 -7.516 1.00 88.56 109 LEU A C 1
ATOM 853 O O . LEU A 1 109 ? 6.403 5.061 -6.541 1.00 88.56 109 LEU A O 1
ATOM 857 N N . HIS A 1 110 ? 5.700 5.704 -8.584 1.00 85.31 110 HIS A N 1
ATOM 858 C CA . HIS A 1 110 ? 6.601 6.818 -8.752 1.00 85.31 110 HIS A CA 1
ATOM 859 C C . HIS A 1 110 ? 6.331 7.872 -7.671 1.00 85.31 110 HIS A C 1
ATOM 861 O O . HIS A 1 110 ? 5.190 8.118 -7.258 1.00 85.31 110 HIS A O 1
ATOM 867 N N . LEU A 1 111 ? 7.403 8.512 -7.198 1.00 82.94 111 LEU A N 1
ATOM 868 C CA . LEU A 1 111 ? 7.345 9.454 -6.076 1.00 82.94 111 LEU A CA 1
ATOM 869 C C . LEU A 1 111 ? 6.374 10.613 -6.338 1.00 82.94 111 LEU A C 1
ATOM 871 O O . LEU A 1 111 ? 5.741 11.100 -5.406 1.00 82.94 111 LEU A O 1
ATOM 875 N N . SER A 1 112 ? 6.198 11.008 -7.603 1.00 83.25 112 SER A N 1
ATOM 876 C CA . SER A 1 112 ? 5.307 12.106 -7.996 1.00 83.25 112 SER A CA 1
ATOM 877 C C . SER A 1 112 ? 3.815 11.817 -7.792 1.00 83.25 112 SER A C 1
ATOM 879 O O . SER A 1 112 ? 3.009 12.748 -7.887 1.00 83.25 112 SER A O 1
ATOM 881 N N . ILE A 1 113 ? 3.420 10.562 -7.550 1.00 86.00 113 ILE A N 1
ATOM 882 C CA . ILE A 1 113 ? 2.010 10.173 -7.392 1.00 86.00 113 ILE A CA 1
ATOM 883 C C . ILE A 1 113 ? 1.710 9.435 -6.086 1.00 86.00 113 ILE A C 1
ATOM 885 O O . ILE A 1 113 ? 0.553 9.402 -5.684 1.00 86.00 113 ILE A O 1
ATOM 889 N N . ARG A 1 114 ? 2.732 8.895 -5.411 1.00 85.75 114 ARG A N 1
ATOM 890 C CA . ARG A 1 114 ? 2.601 8.010 -4.243 1.00 85.75 114 ARG A CA 1
ATOM 891 C C . ARG A 1 114 ? 1.776 8.586 -3.080 1.00 85.75 114 ARG A C 1
ATOM 893 O O . ARG A 1 114 ? 1.127 7.826 -2.374 1.00 85.75 114 ARG A O 1
ATOM 900 N N . TYR A 1 115 ? 1.809 9.903 -2.888 1.00 82.44 115 TYR A N 1
ATOM 901 C CA . TYR A 1 115 ? 1.145 10.598 -1.775 1.00 82.44 115 TYR A CA 1
ATOM 902 C C . TYR A 1 115 ? 0.159 11.673 -2.247 1.00 82.44 115 TYR A C 1
ATOM 904 O O . TYR A 1 115 ? -0.160 12.592 -1.495 1.00 82.44 115 TYR A O 1
ATOM 912 N N . LYS A 1 116 ? -0.277 11.610 -3.511 1.00 81.25 116 LYS A N 1
ATOM 913 C CA . LYS A 1 116 ? -1.321 12.518 -3.996 1.00 81.25 116 LYS A CA 1
ATOM 914 C C . LYS A 1 116 ? -2.684 12.069 -3.444 1.00 81.25 116 LYS A C 1
ATOM 916 O O . LYS A 1 116 ? -2.910 10.859 -3.413 1.00 81.25 116 LYS A O 1
ATOM 921 N N . PRO A 1 117 ? -3.536 13.014 -3.008 1.00 65.81 117 PRO A N 1
ATOM 922 C CA . PRO A 1 117 ? -4.905 12.716 -2.600 1.00 65.81 117 PRO A CA 1
ATOM 923 C C . PRO A 1 117 ? -5.752 12.215 -3.773 1.00 65.81 117 PRO A C 1
ATOM 925 O O . PRO A 1 117 ? -5.417 12.545 -4.940 1.00 65.81 117 PRO A O 1
#

Radius of gyration: 21.23 Å; Cα contacts (8 Å, |Δi|>4): 79; chains: 1; bounding box: 58×26×61 Å

Mean predicted aligned error: 11.17 Å

Secondary structure (DSSP, 8-state):
-PPP-------------HHHHHHHHHT-HHHHHHHHHHHHS---TT---SGGGSHHHHHHTT--SS--STTS-----EEEEEEEE-TT---SS-----EEEEEEEETTS-TTTTT--

Foldseek 3Di:
DDDPDPPPPPDDDDDDDPVVVVVVVVPDPLQVVQLVVLLPDDLPLVDDPAPCSDPVNCVVQVPPPDPDDPPDDDRWDKDKDKDKDDPVPDPDDDDDDIDMDIDIFTRSGDPVPRPDD

Solvent-accessible surface area (backbone atoms only — not comparable to full-atom values): 8003 Å² total; per-residue (Å²): 134,84,77,82,81,82,81,79,75,83,79,86,82,88,85,75,59,66,66,63,51,48,54,58,56,61,66,35,69,70,50,50,53,24,43,56,55,54,70,70,55,82,84,56,90,89,59,78,88,48,70,74,69,35,70,66,46,29,63,74,68,67,53,66,99,59,93,63,68,100,82,53,81,87,84,83,48,69,50,78,46,78,49,74,49,52,88,78,72,73,87,66,94,69,95,81,66,74,50,72,51,76,49,79,36,56,63,62,43,38,82,94,55,53,80,62,132

pLDDT: mean 75.37, std 13.65, range [41.62, 94.25]

Organism: NCBI:txid27349

Sequence (117 aa):
TQLPHGANSSSIFFQQEFNNWIEWFLSFPKVEASFEEGSAQPLHPDIITNYLHSHACKKIAGLPRRQGSNNAPLNLVFSMFVDCFNPLGNKLAGKQVSLGFMALTCLNLHLSIRYKP